Protein AF-A0A846CK54-F1 (afdb_monomer)

Secondary structure (DSSP, 8-state):
------------------PPPPP----HHHHHHHHHHHHHHHHHHHHHHHHHHHHHHHHHHHHHHHS-HHHHHHHHHHHHHHHHHHHSHHHHHHHHHHHGGGHHHHHHHHHTT-HHHHHHHHHH-

pLDDT: mean 78.61, std 20.48, range [35.75, 97.5]

Structure (mmCIF, N/CA/C/O backbone):
data_AF-A0A846CK54-F1
#
_entry.id   AF-A0A846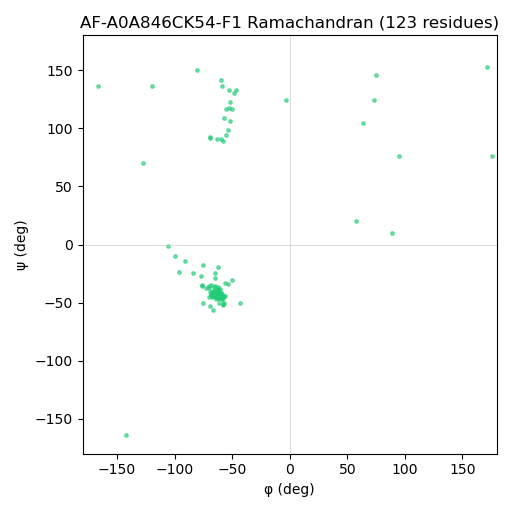CK54-F1
#
loop_
_atom_site.group_PDB
_atom_site.id
_atom_site.type_symbol
_atom_site.label_atom_id
_atom_site.label_alt_id
_atom_site.label_comp_id
_atom_site.label_asym_id
_atom_site.label_entity_id
_atom_site.label_seq_id
_atom_site.pdbx_PDB_ins_code
_atom_site.Cartn_x
_atom_site.Cartn_y
_atom_site.Cartn_z
_atom_site.occupancy
_atom_site.B_iso_or_equiv
_atom_site.auth_seq_id
_atom_site.auth_comp_id
_atom_site.auth_asym_id
_atom_site.auth_atom_id
_atom_site.pdbx_PDB_model_num
ATOM 1 N N . MET A 1 1 ? -28.311 64.101 71.712 1.00 39.91 1 MET A N 1
ATOM 2 C CA . MET A 1 1 ? -27.299 64.158 70.621 1.00 39.91 1 MET A CA 1
ATOM 3 C C . MET A 1 1 ? -26.184 63.175 70.970 1.00 39.91 1 MET A C 1
ATOM 5 O O . MET A 1 1 ? -25.964 63.078 72.173 1.00 39.91 1 MET A O 1
ATOM 9 N N . PRO A 1 2 ? -25.490 62.463 70.047 1.00 43.75 2 PRO A N 1
ATOM 10 C CA . PRO A 1 2 ? -25.409 62.568 68.570 1.00 43.75 2 PRO A CA 1
ATOM 11 C C . PRO A 1 2 ? -25.879 61.271 67.831 1.00 43.75 2 PRO A C 1
ATOM 13 O O . PRO A 1 2 ? -25.767 60.179 68.364 1.00 43.75 2 PRO A O 1
ATOM 16 N N . THR A 1 3 ? -26.669 61.308 66.748 1.00 40.09 3 THR A N 1
ATOM 17 C CA . THR A 1 3 ? -26.396 61.464 65.288 1.00 40.09 3 THR A CA 1
ATOM 18 C C . THR A 1 3 ? -25.778 60.292 64.497 1.00 40.09 3 THR A C 1
ATOM 20 O O . THR A 1 3 ? -24.620 59.960 64.698 1.00 40.09 3 THR A O 1
ATOM 23 N N . LYS A 1 4 ? -26.516 59.922 63.421 1.00 38.06 4 LYS A N 1
ATOM 24 C CA . LYS A 1 4 ? -26.069 59.487 62.066 1.00 38.06 4 LYS A CA 1
ATOM 25 C C . LYS A 1 4 ? -25.500 58.048 61.976 1.00 38.06 4 LYS A C 1
ATOM 27 O O . LYS A 1 4 ? -24.894 57.564 62.906 1.00 38.06 4 LYS A O 1
ATOM 32 N N . GLN A 1 5 ? -25.655 57.262 60.905 1.00 43.03 5 GLN A N 1
ATOM 33 C CA . GLN A 1 5 ? -25.903 57.570 59.496 1.00 43.03 5 GLN A CA 1
ATOM 34 C C . GLN A 1 5 ? -26.322 56.285 58.748 1.00 43.03 5 GLN A C 1
ATOM 36 O O . GLN A 1 5 ? -25.678 55.246 58.881 1.00 43.03 5 GLN A O 1
ATOM 41 N N . LYS A 1 6 ? -27.344 56.364 57.888 1.00 43.41 6 LYS A N 1
ATOM 42 C CA . LYS A 1 6 ? -27.539 55.417 56.774 1.00 43.41 6 LYS A CA 1
ATOM 43 C C . LYS A 1 6 ? -26.304 55.456 55.860 1.00 43.41 6 LYS A C 1
ATOM 45 O O . LYS A 1 6 ? -25.908 56.562 55.506 1.00 43.41 6 LYS A O 1
ATOM 50 N N . SER A 1 7 ? -25.777 54.312 55.400 1.00 38.41 7 SER A N 1
ATOM 51 C CA . SER A 1 7 ? -25.335 54.080 54.002 1.00 38.41 7 SER A CA 1
ATOM 52 C C . SER A 1 7 ? -24.573 52.750 53.823 1.00 38.41 7 SER A C 1
ATOM 54 O O . SER A 1 7 ? -23.866 52.307 54.719 1.00 38.41 7 SER A O 1
ATOM 56 N N . LYS A 1 8 ? -24.654 52.223 52.589 1.00 37.16 8 LYS A N 1
ATOM 57 C CA . LYS A 1 8 ? -23.871 51.150 51.929 1.00 37.16 8 LYS A CA 1
ATOM 58 C C . LYS A 1 8 ? -24.499 49.752 52.007 1.00 37.16 8 LYS A C 1
ATOM 60 O O . LYS A 1 8 ? -24.198 48.943 52.867 1.00 37.16 8 LYS A O 1
ATOM 65 N N . LYS A 1 9 ? -25.528 49.475 51.198 1.00 36.88 9 LYS A N 1
ATOM 66 C CA . LYS A 1 9 ? -25.477 49.177 49.745 1.00 36.88 9 LYS A CA 1
ATOM 67 C C . LYS A 1 9 ? -24.696 47.883 49.463 1.00 36.88 9 LYS A C 1
ATOM 69 O O . LYS A 1 9 ? -23.476 47.847 49.522 1.00 36.88 9 LYS A O 1
ATOM 74 N N . LYS A 1 10 ? -25.490 46.847 49.163 1.00 40.16 10 LYS A N 1
ATOM 75 C CA . LYS A 1 10 ? -25.219 45.639 48.369 1.00 40.16 10 LYS A CA 1
ATOM 76 C C . LYS A 1 10 ? -23.827 45.581 47.731 1.00 40.16 10 LYS A C 1
ATOM 78 O O . LYS A 1 10 ? -23.536 46.423 46.896 1.00 40.16 10 LYS A O 1
ATOM 83 N N . LEU A 1 11 ? -23.086 44.505 48.009 1.00 41.25 11 LEU A N 1
ATOM 84 C CA . LEU A 1 11 ? -22.453 43.619 47.013 1.00 41.25 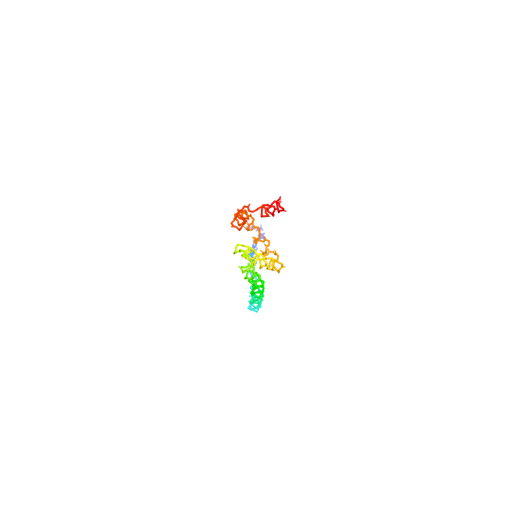11 LEU A CA 1
ATOM 85 C C . LEU A 1 11 ? -21.604 42.566 47.748 1.00 41.25 11 LEU A C 1
ATOM 87 O O . LEU A 1 11 ? -20.379 42.618 47.765 1.00 41.25 11 LEU A O 1
ATOM 91 N N . LYS A 1 12 ? -22.259 41.553 48.337 1.00 35.75 12 LYS A N 1
ATOM 92 C CA . LYS A 1 12 ? -21.592 40.258 48.532 1.00 35.75 12 LYS A CA 1
ATOM 93 C C . LYS A 1 12 ? -21.420 39.659 47.140 1.00 35.75 12 LYS A C 1
ATOM 95 O O . LYS A 1 12 ? -22.338 39.044 46.601 1.00 35.75 12 LYS A O 1
ATOM 100 N N . SER A 1 13 ? -20.262 39.925 46.544 1.00 36.00 13 SER A N 1
ATOM 101 C CA . SER A 1 13 ? -19.767 39.255 45.349 1.00 36.00 13 SER A CA 1
ATOM 102 C C . SER A 1 13 ? -19.749 37.749 45.622 1.00 36.00 13 SER A C 1
ATOM 104 O O . SER A 1 13 ? -18.810 37.204 46.200 1.00 36.00 13 SER A O 1
ATOM 106 N N . LYS A 1 14 ? -20.831 37.062 45.237 1.00 37.97 14 LYS A N 1
ATOM 107 C CA . LYS A 1 14 ? -20.778 35.638 44.914 1.00 37.97 14 LYS A CA 1
ATOM 108 C C . LYS A 1 14 ? -19.849 35.551 43.712 1.00 37.97 14 LYS A C 1
ATOM 110 O O . LYS A 1 14 ? -20.290 35.675 42.571 1.00 37.97 14 LYS A O 1
ATOM 115 N N . SER A 1 15 ? -18.563 35.365 43.988 1.00 37.97 15 SER A N 1
ATOM 116 C CA . SER A 1 15 ? -17.608 34.858 43.018 1.00 37.97 15 SER A CA 1
ATOM 117 C C . SER A 1 15 ? -18.134 33.501 42.555 1.00 37.97 15 SER A C 1
ATOM 119 O O . SER A 1 15 ? -17.876 32.458 43.156 1.00 37.97 15 SER A O 1
ATOM 121 N N . LYS A 1 16 ? -18.968 33.522 41.508 1.00 40.06 16 LYS A N 1
ATOM 122 C CA . LYS A 1 16 ? -19.179 32.383 40.627 1.00 40.06 16 LYS A CA 1
ATOM 123 C C . LYS A 1 16 ? -17.797 32.095 40.054 1.00 40.06 16 LYS A C 1
ATOM 125 O O . LYS A 1 16 ? -17.426 32.648 39.021 1.00 40.06 16 LYS A O 1
ATOM 130 N N . LYS A 1 17 ? -17.035 31.227 40.726 1.00 38.88 17 LYS A N 1
ATOM 131 C CA . LYS A 1 17 ? -16.033 30.412 40.048 1.00 38.88 17 LYS A CA 1
ATOM 132 C C . LYS A 1 17 ? -16.798 29.722 38.924 1.00 38.88 17 LYS A C 1
ATOM 134 O O . LYS A 1 17 ? -17.549 28.782 39.173 1.00 38.88 17 LYS A O 1
ATOM 139 N N . LYS A 1 18 ? -16.698 30.278 37.711 1.00 38.25 18 LYS A N 1
ATOM 140 C CA . LYS A 1 18 ? -17.096 29.612 36.476 1.00 38.25 18 LYS A CA 1
ATOM 141 C C . LYS A 1 18 ? -16.384 28.269 36.520 1.00 38.25 18 LYS A C 1
ATOM 143 O O . LYS A 1 18 ? -15.159 28.220 36.423 1.00 38.25 18 LYS A O 1
ATOM 148 N N . GLY A 1 19 ? -17.148 27.214 36.788 1.00 38.88 19 GLY A N 1
ATOM 149 C CA . GLY A 1 19 ? -16.659 25.857 36.666 1.00 38.88 19 GLY A CA 1
ATOM 150 C C . GLY A 1 19 ? -16.055 25.738 35.279 1.00 38.88 19 GLY A C 1
ATOM 151 O O . GLY A 1 19 ? -16.721 26.032 34.285 1.00 38.88 19 GLY A O 1
ATOM 152 N N . LYS A 1 20 ? -14.774 25.368 35.223 1.00 47.41 20 LYS A N 1
ATOM 153 C CA . LYS A 1 20 ? -14.207 24.777 34.015 1.00 47.41 20 LYS A CA 1
ATOM 154 C C . LYS A 1 20 ? -15.207 23.709 33.554 1.00 47.41 20 LYS A C 1
ATOM 156 O O . LYS A 1 20 ? -15.670 22.962 34.422 1.00 47.41 20 LYS A O 1
ATOM 161 N N . PRO A 1 21 ? -15.581 23.647 32.265 1.00 48.25 21 PRO A N 1
ATOM 162 C CA . PRO A 1 21 ? -16.428 22.568 31.784 1.00 48.25 21 PRO A CA 1
ATOM 163 C C . PRO A 1 21 ? -15.757 21.266 32.211 1.00 48.25 21 PRO A C 1
ATOM 165 O O . PRO A 1 21 ? -14.592 21.030 31.882 1.00 48.25 21 PRO A O 1
ATOM 168 N N . ALA A 1 22 ? -16.443 20.494 33.056 1.00 56.72 22 ALA A N 1
ATOM 169 C CA . ALA A 1 22 ? -15.963 19.188 33.456 1.00 56.72 22 ALA A CA 1
ATOM 170 C C . ALA A 1 22 ? -15.740 18.420 32.155 1.00 56.72 22 ALA A C 1
ATOM 172 O O . ALA A 1 22 ? -16.679 18.250 31.375 1.00 56.72 22 ALA A O 1
ATOM 173 N N . ALA A 1 23 ? -14.487 18.043 31.887 1.00 59.28 23 ALA A N 1
ATOM 174 C CA . ALA A 1 23 ? -14.179 17.157 30.779 1.00 59.28 23 ALA A CA 1
ATOM 175 C C . ALA A 1 23 ? -15.156 15.976 30.873 1.00 59.28 23 ALA A C 1
ATOM 177 O O . ALA A 1 23 ? -15.323 15.453 31.982 1.00 59.28 23 ALA A O 1
ATOM 178 N N . PRO A 1 24 ? -15.850 15.599 29.785 1.00 58.12 24 PRO A N 1
ATOM 179 C CA . PRO A 1 24 ? -16.820 14.519 29.843 1.00 58.12 24 PRO A CA 1
ATOM 180 C C . PRO A 1 24 ? -16.084 13.281 30.354 1.00 58.12 24 PRO A C 1
ATOM 182 O O . PRO A 1 24 ? -15.196 12.755 29.682 1.00 58.12 24 PRO A O 1
ATOM 185 N N . GLN A 1 25 ? -16.379 12.872 31.591 1.00 60.47 25 GLN A N 1
ATOM 186 C CA . GLN A 1 25 ? -15.812 11.670 32.183 1.00 60.47 25 GLN A CA 1
ATOM 187 C C . GLN A 1 25 ? -16.424 10.502 31.418 1.00 60.47 25 GLN A C 1
ATOM 189 O O . GLN A 1 25 ? -17.522 10.058 31.737 1.00 60.47 25 GLN A O 1
ATOM 194 N N . ILE A 1 26 ? -15.743 10.071 30.352 1.00 62.75 26 ILE A N 1
ATOM 195 C CA . ILE A 1 26 ? -16.147 8.928 29.534 1.00 62.75 26 ILE A CA 1
ATOM 196 C C . ILE A 1 26 ? -16.410 7.768 30.492 1.00 62.75 26 ILE A C 1
ATOM 198 O O . ILE A 1 26 ? -15.508 7.314 31.203 1.00 62.75 26 ILE A O 1
ATOM 202 N N . SER A 1 27 ? -17.659 7.312 30.538 1.00 76.62 27 SER A N 1
ATOM 203 C CA . SER A 1 27 ? -18.064 6.228 31.428 1.00 76.62 27 SER A CA 1
ATOM 204 C C . SER A 1 27 ? -17.244 4.980 31.092 1.00 76.62 27 SER A C 1
ATOM 206 O O . SER A 1 27 ? -16.998 4.689 29.920 1.00 76.62 27 SER A O 1
ATOM 208 N N . LYS A 1 28 ? -16.819 4.193 32.092 1.00 77.94 28 LYS A N 1
ATOM 209 C CA . LYS A 1 28 ? -16.024 2.960 31.873 1.00 77.94 28 LYS A CA 1
ATOM 210 C C . LYS A 1 28 ? -16.659 2.033 30.819 1.00 77.94 28 LYS A C 1
ATOM 212 O O . LYS A 1 28 ? -15.947 1.357 30.076 1.00 77.94 28 LYS A O 1
ATOM 217 N N . LYS A 1 29 ? -17.995 2.051 30.716 1.00 77.19 29 LYS A N 1
ATOM 218 C CA . LYS A 1 29 ? -18.774 1.328 29.700 1.00 77.19 29 LYS A CA 1
ATOM 219 C C . LYS A 1 29 ? -18.581 1.892 28.285 1.00 77.19 29 LYS A C 1
ATOM 221 O O . LYS A 1 29 ? -18.356 1.119 27.358 1.00 77.19 29 LYS A O 1
ATOM 226 N N . GLU A 1 30 ? -18.589 3.213 28.117 1.00 82.19 30 GLU A N 1
ATOM 227 C CA . GLU A 1 30 ? -18.298 3.870 26.833 1.00 82.19 30 GLU A CA 1
ATOM 228 C C . GLU A 1 30 ? -16.851 3.635 26.392 1.00 82.19 30 GLU A C 1
ATOM 230 O O . GLU A 1 30 ? -16.581 3.434 25.210 1.00 82.19 30 GLU A O 1
ATOM 235 N N . LEU A 1 31 ? -15.911 3.595 27.338 1.00 84.38 31 LEU A N 1
ATOM 236 C CA . LEU A 1 31 ? -14.506 3.316 27.047 1.00 84.38 31 LEU A CA 1
ATOM 237 C C . LEU A 1 31 ? -14.311 1.873 26.555 1.00 84.38 31 LEU A C 1
ATOM 239 O O . LEU A 1 31 ? -13.600 1.642 25.575 1.00 84.38 31 LEU A O 1
ATOM 243 N N . ALA A 1 32 ? -14.986 0.904 27.180 1.00 85.75 32 ALA A N 1
ATOM 244 C CA . ALA A 1 32 ? -15.000 -0.482 26.716 1.00 85.75 32 ALA A CA 1
ATOM 245 C C . ALA A 1 32 ? -15.667 -0.627 25.335 1.00 85.75 32 ALA A C 1
ATOM 247 O O . ALA A 1 32 ? -15.148 -1.344 24.477 1.00 85.75 32 ALA A O 1
ATOM 248 N N . ALA A 1 33 ? -16.769 0.089 25.084 1.00 87.94 33 ALA A N 1
ATOM 249 C CA . ALA A 1 33 ? -17.433 0.107 23.781 1.00 87.94 33 ALA A CA 1
ATOM 250 C C . ALA A 1 33 ? -16.527 0.691 22.681 1.00 87.94 33 ALA A C 1
ATOM 252 O O . ALA A 1 33 ? -16.367 0.072 21.629 1.00 87.94 33 ALA A O 1
ATOM 253 N N . ARG A 1 34 ? -15.842 1.811 22.953 1.00 88.75 34 ARG A N 1
ATOM 254 C CA . ARG A 1 34 ? -14.854 2.408 22.036 1.00 88.75 34 ARG A CA 1
ATOM 255 C C . ARG A 1 34 ? -13.690 1.463 21.740 1.00 88.75 34 ARG A C 1
ATOM 257 O O . ARG A 1 34 ? -13.274 1.362 20.590 1.00 88.75 34 ARG A O 1
ATOM 264 N N . LYS A 1 35 ? -13.177 0.739 22.744 1.00 90.25 35 LYS A N 1
ATOM 265 C CA . LYS A 1 35 ? -12.120 -0.271 22.541 1.00 90.25 35 LYS A CA 1
ATOM 266 C C . LYS A 1 35 ? -12.574 -1.387 21.600 1.00 90.25 35 LYS A C 1
ATOM 268 O O . LYS A 1 35 ? -11.838 -1.736 20.683 1.00 90.25 35 LYS A O 1
ATOM 273 N N . ARG A 1 36 ? -13.794 -1.903 21.784 1.00 89.81 36 ARG A N 1
ATOM 274 C CA . ARG A 1 36 ? -14.370 -2.937 20.906 1.00 89.81 36 ARG A CA 1
ATOM 275 C C . ARG A 1 36 ? -14.560 -2.432 19.476 1.00 89.81 36 ARG A C 1
ATOM 277 O O . ARG A 1 36 ? -14.237 -3.152 18.540 1.00 89.81 36 ARG A O 1
ATOM 284 N N . GLN A 1 37 ? -15.039 -1.201 19.302 1.00 91.44 37 GLN A N 1
ATOM 285 C CA . GLN A 1 37 ? -15.183 -0.593 17.975 1.00 91.44 37 GLN A CA 1
ATOM 286 C C . GLN A 1 37 ? -13.831 -0.411 17.278 1.00 91.44 37 GLN A C 1
ATOM 288 O O . GLN A 1 37 ? -13.703 -0.781 16.117 1.00 91.44 37 GLN A O 1
ATOM 293 N N . ARG A 1 38 ? -12.801 0.066 17.992 1.00 91.19 38 ARG A N 1
ATOM 294 C CA . ARG A 1 38 ? -11.441 0.171 17.441 1.00 91.19 38 ARG A CA 1
ATOM 295 C C . ARG A 1 38 ? -10.873 -1.184 17.041 1.00 91.19 38 ARG A C 1
ATOM 297 O O . ARG A 1 38 ? -10.312 -1.295 15.961 1.00 91.19 38 ARG A O 1
ATOM 304 N N . ALA A 1 39 ? -11.041 -2.209 17.875 1.00 93.38 39 ALA A N 1
ATOM 305 C CA . ALA A 1 39 ? -10.579 -3.555 17.546 1.00 93.38 39 ALA A CA 1
ATOM 306 C C . ALA A 1 39 ? -11.234 -4.076 16.255 1.00 93.38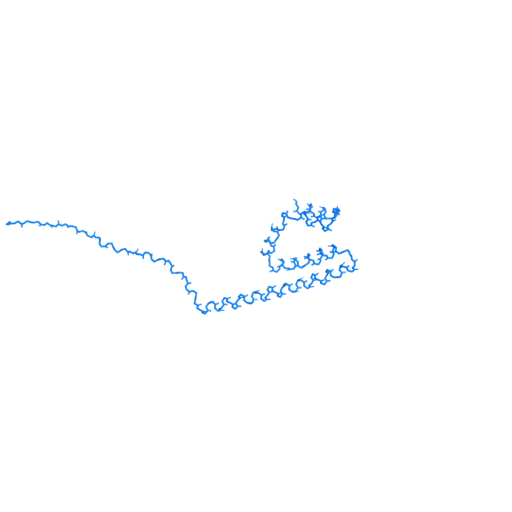 39 ALA A C 1
ATOM 308 O O . ALA A 1 39 ? -10.538 -4.593 15.389 1.00 93.38 39 ALA A O 1
ATOM 309 N N . LYS A 1 40 ? -12.546 -3.852 16.084 1.00 93.19 40 LYS A N 1
ATOM 310 C CA . LYS A 1 40 ? -13.260 -4.198 14.845 1.00 93.19 40 LYS A CA 1
ATOM 311 C C . LYS A 1 40 ? -12.742 -3.423 13.633 1.00 93.19 40 LYS A C 1
ATOM 313 O O . LYS A 1 40 ? -12.521 -4.027 12.593 1.00 93.19 40 LYS A O 1
ATOM 318 N N . GLN A 1 41 ? -12.514 -2.117 13.770 1.00 92.56 41 GLN A N 1
ATOM 319 C CA . GLN A 1 41 ? -11.971 -1.291 12.685 1.00 92.56 41 GLN A CA 1
ATOM 320 C C . GLN A 1 41 ? -10.561 -1.727 12.277 1.00 92.56 41 GLN A C 1
ATOM 322 O O . GLN A 1 41 ? -10.264 -1.793 11.091 1.00 92.56 41 GLN A O 1
ATOM 327 N N . ILE A 1 42 ? -9.705 -2.061 13.247 1.00 91.62 42 ILE A N 1
ATOM 328 C CA . ILE A 1 42 ? -8.363 -2.592 12.979 1.00 91.62 42 ILE A CA 1
ATOM 329 C C . ILE A 1 42 ? -8.468 -3.934 12.259 1.00 91.62 42 ILE A C 1
ATOM 331 O O . ILE A 1 42 ? -7.773 -4.152 11.276 1.00 91.62 42 ILE A O 1
ATOM 335 N N . GLN A 1 43 ? -9.356 -4.818 12.713 1.00 94.50 43 GLN A N 1
ATOM 336 C CA . GLN A 1 43 ? -9.562 -6.112 12.074 1.00 94.50 43 GLN A CA 1
ATOM 337 C C . GLN A 1 43 ? -10.064 -5.962 10.630 1.00 94.50 43 GLN A C 1
ATOM 339 O O . GLN A 1 43 ? -9.575 -6.660 9.747 1.00 94.50 43 GLN A O 1
ATOM 344 N N . GLU A 1 44 ? -10.985 -5.031 10.369 1.00 94.56 44 GLU A N 1
ATOM 345 C CA . GLU A 1 44 ? -11.451 -4.728 9.012 1.00 94.56 44 GLU A CA 1
ATOM 346 C C . GLU A 1 44 ? -10.328 -4.142 8.146 1.00 94.56 44 GLU A C 1
ATOM 348 O O . GLU A 1 44 ? -10.159 -4.564 7.006 1.00 94.56 44 GLU A O 1
ATOM 353 N N . ALA A 1 45 ? -9.518 -3.233 8.695 1.00 94.06 45 ALA A N 1
ATOM 354 C CA . ALA A 1 45 ? -8.380 -2.649 7.989 1.00 94.06 45 ALA A CA 1
ATOM 355 C C . ALA A 1 45 ? -7.318 -3.699 7.640 1.00 94.06 45 ALA A C 1
ATOM 357 O O . ALA A 1 45 ? -6.822 -3.717 6.516 1.00 94.06 45 ALA A O 1
ATOM 358 N N . ILE A 1 46 ? -7.007 -4.609 8.568 1.00 95.75 46 ILE A N 1
ATOM 359 C CA . ILE A 1 46 ? -6.113 -5.744 8.310 1.00 95.75 46 ILE A CA 1
ATOM 360 C C . ILE A 1 46 ? -6.724 -6.653 7.242 1.00 95.75 46 ILE A C 1
ATOM 362 O O . ILE A 1 46 ? -6.031 -7.033 6.307 1.00 95.75 46 ILE A O 1
ATOM 366 N N . GLY A 1 47 ? -8.020 -6.963 7.338 1.00 96.31 47 GLY A N 1
ATOM 367 C CA . GLY A 1 47 ? -8.724 -7.770 6.342 1.00 96.31 47 GLY A CA 1
ATOM 368 C C . GLY A 1 47 ? -8.657 -7.161 4.940 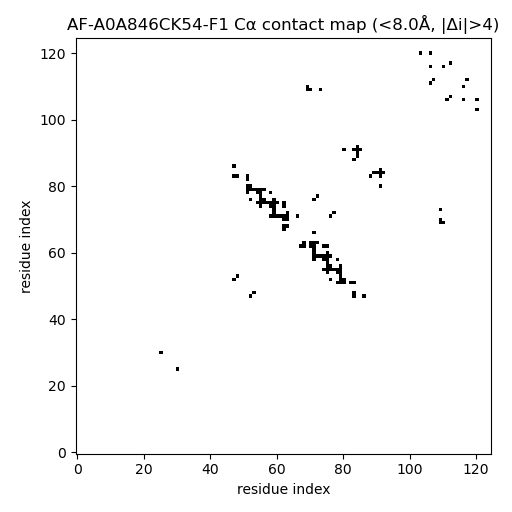1.00 96.31 47 GLY A C 1
ATOM 369 O O . GLY A 1 47 ? -8.316 -7.853 3.983 1.00 96.31 47 GLY A O 1
ATOM 370 N N . ALA A 1 48 ? -8.906 -5.857 4.817 1.00 94.88 48 ALA A N 1
ATOM 371 C CA . ALA A 1 48 ? -8.758 -5.125 3.564 1.00 94.88 48 ALA A CA 1
ATOM 372 C C . ALA A 1 48 ? -7.308 -5.151 3.058 1.00 94.88 48 ALA A C 1
ATOM 374 O O . ALA A 1 48 ? -7.075 -5.430 1.885 1.00 94.88 48 ALA A O 1
ATOM 375 N N . LEU A 1 49 ? -6.329 -4.928 3.937 1.00 95.94 49 LEU A N 1
ATOM 376 C CA . LEU A 1 49 ? -4.913 -4.951 3.577 1.00 95.94 49 LEU A CA 1
ATOM 377 C C . LEU A 1 49 ? -4.468 -6.329 3.082 1.00 95.94 49 LEU A C 1
ATOM 379 O O . LEU A 1 49 ? -3.774 -6.412 2.077 1.00 95.94 49 LEU A O 1
ATOM 383 N N . VAL A 1 50 ? -4.919 -7.408 3.721 1.00 97.25 50 VAL A N 1
ATOM 384 C CA . VAL A 1 50 ? -4.652 -8.780 3.270 1.00 97.25 50 VAL A CA 1
ATOM 385 C C . VAL A 1 50 ? -5.363 -9.074 1.949 1.00 97.25 50 VAL A C 1
ATOM 387 O O . VAL A 1 50 ? -4.767 -9.677 1.066 1.00 97.25 50 VAL A O 1
ATOM 390 N N . THR A 1 51 ? -6.606 -8.622 1.777 1.00 96.38 51 THR A N 1
ATOM 391 C CA . THR A 1 51 ? -7.390 -8.877 0.557 1.00 96.38 51 THR A CA 1
ATOM 392 C C . THR A 1 51 ? -6.779 -8.174 -0.653 1.00 96.38 51 THR A C 1
ATOM 394 O O . THR A 1 51 ? -6.442 -8.815 -1.646 1.00 96.38 51 THR A O 1
ATOM 397 N N . TYR A 1 52 ? -6.597 -6.855 -0.571 1.00 96.75 52 TYR A N 1
ATOM 398 C CA . TYR A 1 52 ? -6.070 -6.064 -1.683 1.00 96.75 52 TYR A CA 1
ATOM 399 C C . TYR A 1 52 ? -4.559 -6.237 -1.844 1.00 96.75 52 TYR A C 1
ATOM 401 O O . TYR A 1 52 ? -4.071 -6.285 -2.970 1.00 96.75 52 TYR A O 1
ATOM 409 N N . GLY A 1 53 ? -3.821 -6.393 -0.741 1.00 96.44 53 GLY A N 1
ATOM 410 C CA . GLY A 1 53 ? -2.401 -6.732 -0.775 1.00 96.44 53 GLY A CA 1
ATOM 411 C C . GLY A 1 53 ? -2.159 -8.121 -1.359 1.00 96.44 53 GLY A C 1
ATOM 412 O O . GLY A 1 53 ? -1.272 -8.279 -2.188 1.00 96.44 53 GLY A O 1
ATOM 413 N N . GLY A 1 54 ? -2.986 -9.109 -1.006 1.00 97.12 54 GLY A N 1
ATOM 414 C CA . GLY A 1 54 ? -2.946 -10.450 -1.586 1.00 97.12 54 GLY A CA 1
ATOM 415 C C . GLY A 1 54 ? -3.272 -10.444 -3.078 1.00 97.12 54 GLY A C 1
ATOM 416 O O . GLY A 1 54 ? -2.529 -11.027 -3.862 1.00 97.12 54 GLY A O 1
ATOM 417 N N . LEU A 1 55 ? -4.317 -9.721 -3.495 1.00 96.88 55 LEU A N 1
ATOM 418 C CA . LEU A 1 55 ? -4.648 -9.547 -4.913 1.00 96.88 55 LEU A CA 1
ATOM 419 C C . LEU A 1 55 ? -3.495 -8.897 -5.693 1.00 96.88 55 LEU A C 1
ATOM 421 O O . LEU A 1 55 ? -3.102 -9.392 -6.748 1.00 96.88 55 LEU A O 1
ATOM 425 N N . GLY A 1 56 ? -2.923 -7.818 -5.155 1.00 96.62 56 GLY A N 1
ATOM 426 C CA . GLY A 1 56 ? -1.761 -7.159 -5.745 1.00 96.62 56 GLY A CA 1
ATOM 427 C C . GLY A 1 56 ? -0.533 -8.067 -5.796 1.00 96.62 56 GLY A C 1
ATOM 428 O O . GLY A 1 56 ? 0.179 -8.062 -6.795 1.00 96.62 56 GLY A O 1
ATOM 429 N N . ALA A 1 57 ? -0.308 -8.896 -4.774 1.00 97.12 57 ALA A N 1
ATOM 430 C CA . ALA A 1 57 ? 0.782 -9.865 -4.755 1.00 97.12 57 ALA A CA 1
ATOM 431 C C . ALA A 1 57 ? 0.605 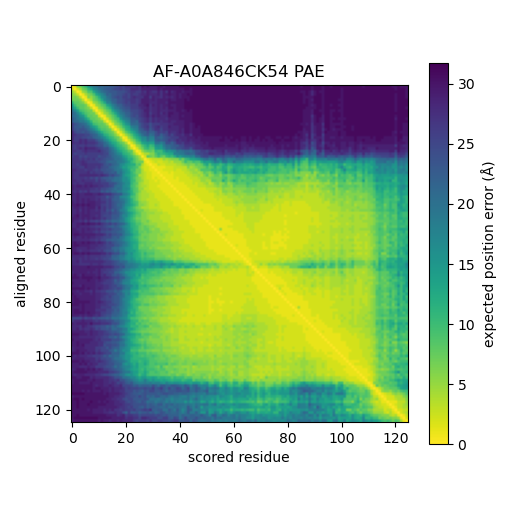-10.943 -5.829 1.00 97.12 57 ALA A C 1
ATOM 433 O O . ALA A 1 57 ? 1.560 -11.232 -6.539 1.00 97.12 57 ALA A O 1
ATOM 434 N N . VAL A 1 58 ? -0.603 -11.491 -6.003 1.00 97.50 58 VAL A N 1
ATOM 435 C CA . VAL A 1 58 ? -0.889 -12.466 -7.070 1.00 97.50 58 VAL A CA 1
ATOM 436 C C . VAL A 1 58 ? -0.583 -11.855 -8.435 1.00 97.50 58 VAL A C 1
ATOM 438 O O . VAL A 1 58 ? 0.196 -12.424 -9.194 1.00 97.50 58 VAL A O 1
ATOM 441 N N . ILE A 1 59 ? -1.112 -10.662 -8.715 1.00 96.38 59 ILE A N 1
ATOM 442 C CA . ILE A 1 59 ? -0.876 -9.965 -9.987 1.00 96.38 59 ILE A CA 1
ATOM 443 C C . ILE A 1 59 ? 0.607 -9.633 -10.167 1.00 96.38 59 ILE A C 1
ATOM 445 O O . ILE A 1 59 ? 1.157 -9.846 -11.243 1.00 96.38 59 ILE A O 1
ATOM 449 N N . GLY A 1 60 ? 1.272 -9.149 -9.118 1.00 95.62 60 GLY A N 1
ATOM 450 C CA . GLY A 1 60 ? 2.697 -8.834 -9.136 1.00 95.62 60 GLY A CA 1
ATOM 451 C C . GLY A 1 60 ? 3.558 -10.063 -9.412 1.00 95.62 60 GLY A C 1
ATOM 452 O O . GLY A 1 60 ? 4.434 -10.003 -10.264 1.00 95.62 60 GLY A O 1
ATOM 453 N N . ILE A 1 61 ? 3.282 -11.197 -8.763 1.00 96.56 61 ILE A N 1
ATOM 454 C CA . ILE A 1 61 ? 3.987 -12.464 -9.005 1.00 96.56 61 ILE A CA 1
ATOM 455 C C . ILE A 1 61 ? 3.758 -12.927 -10.445 1.00 96.56 61 ILE A C 1
ATOM 457 O O . ILE A 1 61 ? 4.713 -13.280 -11.130 1.00 96.56 61 ILE A O 1
ATOM 461 N N . THR A 1 62 ? 2.519 -12.883 -10.936 1.00 95.62 62 THR A N 1
ATOM 462 C CA . THR A 1 62 ? 2.207 -13.221 -12.329 1.00 95.62 62 THR A CA 1
ATOM 463 C C . THR A 1 62 ? 3.005 -12.342 -13.297 1.00 95.62 62 THR A C 1
ATOM 465 O O . THR A 1 62 ? 3.710 -12.860 -14.161 1.00 95.62 62 THR A O 1
ATOM 468 N N . LEU A 1 63 ? 2.981 -11.020 -13.109 1.00 93.75 63 LEU A N 1
ATOM 469 C CA . LEU A 1 63 ? 3.742 -10.072 -13.926 1.00 93.75 63 LEU A CA 1
ATOM 470 C C . LEU A 1 63 ? 5.260 -10.234 -13.781 1.00 93.75 63 LEU A C 1
ATOM 472 O O . LEU A 1 63 ? 5.976 -9.954 -14.730 1.00 93.75 63 LEU A O 1
ATOM 476 N N . PHE A 1 64 ? 5.763 -10.699 -12.638 1.00 93.38 64 PHE A N 1
ATOM 477 C CA . PHE A 1 64 ? 7.192 -10.940 -12.434 1.00 93.38 64 PHE A CA 1
ATOM 478 C C . PHE A 1 64 ? 7.721 -12.068 -13.324 1.00 93.38 64 PHE A C 1
ATOM 480 O O . PHE A 1 64 ? 8.843 -11.984 -13.809 1.00 93.38 64 PHE A O 1
ATOM 487 N N . PHE A 1 65 ? 6.916 -13.108 -13.557 1.00 94.81 65 PHE A N 1
ATOM 488 C CA . PHE A 1 65 ? 7.292 -14.212 -14.444 1.00 94.81 65 PHE A CA 1
ATOM 489 C C . PHE A 1 65 ? 7.008 -13.932 -15.926 1.00 94.81 65 PHE A C 1
ATOM 491 O O . PHE A 1 65 ? 7.638 -14.540 -16.786 1.00 94.81 65 PHE A O 1
ATOM 498 N N . LEU A 1 66 ? 6.060 -13.041 -16.234 1.00 92.69 66 LEU A N 1
ATOM 499 C CA . LEU A 1 66 ? 5.646 -12.717 -17.608 1.00 92.69 66 LEU A CA 1
ATOM 500 C C . LEU A 1 66 ? 6.331 -11.471 -18.188 1.00 92.69 66 LEU A C 1
ATOM 502 O O . LEU A 1 66 ? 6.376 -11.313 -19.405 1.00 92.69 66 LEU A O 1
ATOM 506 N N . ALA A 1 67 ? 6.810 -10.570 -17.337 1.00 88.38 67 ALA A N 1
ATOM 507 C CA . ALA A 1 67 ? 7.343 -9.264 -17.705 1.00 88.38 67 ALA A CA 1
ATOM 508 C C . ALA A 1 67 ? 8.556 -8.904 -16.828 1.00 88.38 67 ALA A C 1
ATOM 510 O O . ALA A 1 67 ? 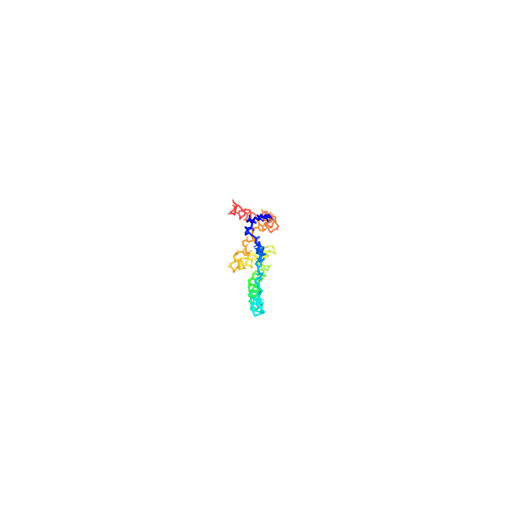9.163 -9.752 -16.179 1.00 88.38 67 ALA A O 1
ATOM 511 N N . GLU A 1 68 ? 8.938 -7.628 -16.817 1.00 85.88 68 GLU A N 1
ATOM 512 C CA . GLU A 1 68 ? 10.081 -7.158 -16.039 1.00 85.88 68 GLU A CA 1
ATOM 513 C C . GLU A 1 68 ? 9.743 -6.934 -14.553 1.00 85.88 68 GLU A C 1
ATOM 515 O O . GLU A 1 68 ? 8.637 -6.482 -14.226 1.00 85.88 68 GLU A O 1
ATOM 520 N N . PRO A 1 69 ? 10.721 -7.101 -13.638 1.00 88.38 69 PRO A N 1
ATOM 521 C CA . PRO A 1 69 ? 10.525 -6.883 -12.204 1.00 88.38 69 PRO A CA 1
ATOM 522 C C . PRO A 1 69 ? 9.949 -5.506 -11.846 1.00 88.38 69 PRO A C 1
ATOM 524 O O . PRO A 1 69 ? 9.168 -5.383 -10.904 1.00 88.38 69 PRO A O 1
ATOM 527 N N . LYS A 1 70 ? 10.296 -4.458 -12.605 1.00 87.62 70 LYS A N 1
ATOM 528 C CA . LYS A 1 70 ? 9.780 -3.099 -12.378 1.00 87.62 70 LYS A CA 1
ATOM 529 C C . LYS A 1 70 ? 8.291 -2.983 -12.701 1.00 87.62 70 LYS A C 1
ATOM 531 O O . LYS A 1 70 ? 7.550 -2.354 -11.948 1.00 87.62 70 LYS A O 1
ATOM 536 N N . ILE A 1 71 ? 7.850 -3.620 -13.787 1.00 86.62 71 ILE A N 1
ATOM 537 C CA . ILE A 1 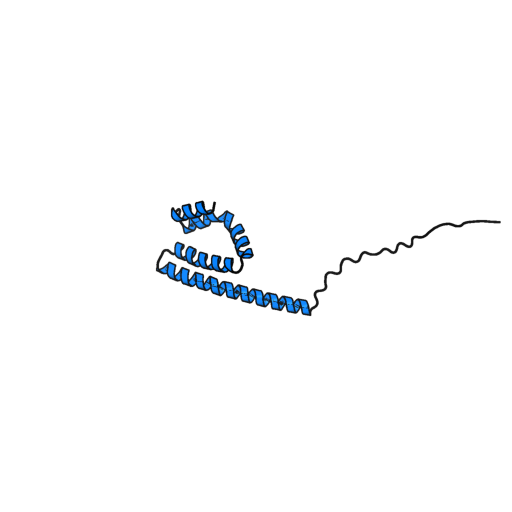71 ? 6.440 -3.658 -14.193 1.00 86.62 71 ILE A CA 1
ATOM 538 C C . ILE A 1 71 ? 5.635 -4.512 -13.217 1.00 86.62 71 ILE A C 1
ATOM 540 O O . ILE A 1 71 ? 4.527 -4.133 -12.850 1.00 86.62 71 ILE A O 1
ATOM 544 N N . ALA A 1 72 ? 6.208 -5.609 -12.726 1.00 90.56 72 ALA A N 1
ATOM 545 C CA . ALA A 1 72 ? 5.599 -6.424 -11.683 1.00 90.56 72 ALA A CA 1
ATOM 546 C C . ALA A 1 72 ? 5.334 -5.632 -10.397 1.00 90.56 72 ALA A C 1
ATOM 548 O O . ALA A 1 72 ? 4.239 -5.690 -9.834 1.00 90.56 72 ALA A O 1
ATOM 549 N N . LEU A 1 73 ? 6.319 -4.843 -9.964 1.00 90.19 73 LEU A N 1
ATOM 550 C CA . LEU A 1 73 ? 6.227 -4.024 -8.759 1.00 90.19 73 LEU A CA 1
ATOM 551 C C . LEU A 1 73 ? 5.213 -2.883 -8.934 1.00 90.19 73 LEU A C 1
ATOM 553 O O . LEU A 1 73 ? 4.385 -2.655 -8.053 1.00 90.19 73 LEU A O 1
ATOM 557 N N . ALA A 1 74 ? 5.221 -2.223 -10.095 1.00 90.31 74 ALA A N 1
ATOM 558 C CA . ALA A 1 74 ? 4.267 -1.170 -10.429 1.00 90.31 74 ALA A CA 1
ATOM 559 C C . ALA A 1 74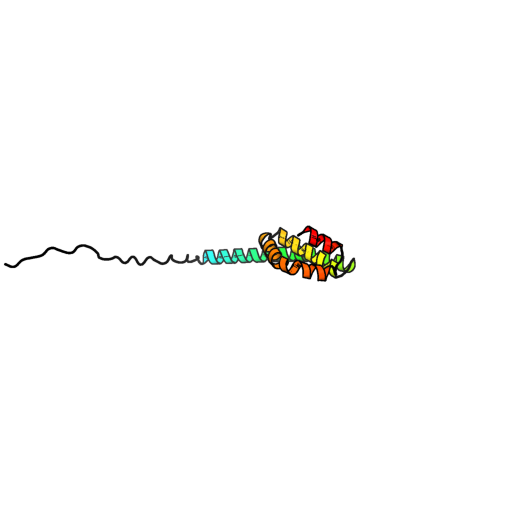 ? 2.831 -1.696 -10.582 1.00 90.31 74 ALA A C 1
ATOM 561 O O . ALA A 1 74 ? 1.901 -1.103 -10.044 1.00 90.31 74 ALA A O 1
ATOM 562 N N . GLY A 1 75 ? 2.641 -2.819 -11.276 1.00 91.25 75 GLY A N 1
ATOM 563 C CA . GLY A 1 75 ? 1.333 -3.427 -11.502 1.00 91.25 75 GLY A CA 1
ATOM 564 C C . GLY A 1 75 ? 0.741 -4.013 -10.224 1.00 91.25 75 GLY A C 1
ATOM 565 O O . GLY A 1 75 ? -0.366 -3.649 -9.831 1.00 91.25 75 GLY A O 1
ATOM 566 N N . GLY A 1 76 ? 1.494 -4.866 -9.524 1.00 94.06 76 GLY A N 1
ATOM 567 C CA . GLY A 1 76 ? 1.041 -5.472 -8.271 1.00 94.06 76 GLY A CA 1
ATOM 568 C C . GLY A 1 76 ? 0.821 -4.439 -7.164 1.00 94.06 76 GLY A C 1
ATOM 569 O O .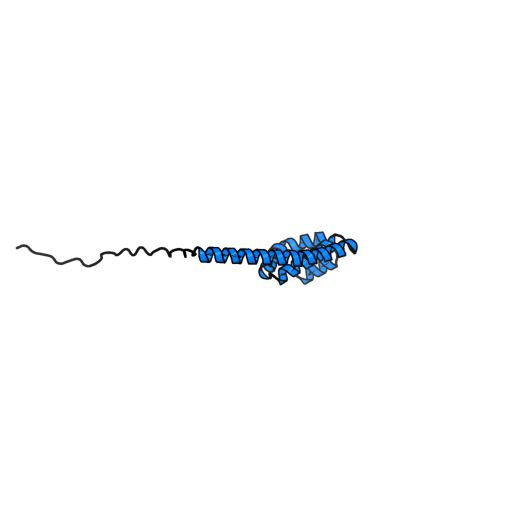 GLY A 1 76 ? -0.233 -4.418 -6.525 1.00 94.06 76 GLY A O 1
ATOM 570 N N . GLY A 1 77 ? 1.781 -3.526 -6.981 1.00 93.75 77 GLY A N 1
ATOM 571 C CA . GLY A 1 77 ? 1.666 -2.424 -6.027 1.00 93.75 77 GLY A CA 1
ATOM 572 C C . GLY A 1 77 ? 0.532 -1.463 -6.384 1.00 93.75 77 GLY A C 1
ATOM 573 O O . GLY A 1 77 ? -0.252 -1.090 -5.514 1.00 93.75 77 GLY A O 1
ATOM 574 N N . GLY A 1 78 ? 0.389 -1.123 -7.667 1.00 93.25 78 GLY A N 1
ATOM 575 C CA . GLY A 1 78 ? -0.682 -0.267 -8.170 1.00 93.25 78 GLY A CA 1
ATOM 576 C C . GLY A 1 78 ? -2.067 -0.834 -7.873 1.00 93.25 78 GLY A C 1
ATOM 577 O O . GLY A 1 78 ? -2.909 -0.123 -7.331 1.00 93.25 78 GLY A O 1
ATOM 578 N N . VAL A 1 79 ? -2.295 -2.126 -8.131 1.00 95.62 79 VAL A N 1
ATOM 579 C CA . VAL A 1 79 ? -3.585 -2.770 -7.829 1.00 95.62 79 VAL A CA 1
ATOM 580 C C . VAL A 1 79 ? -3.868 -2.795 -6.326 1.00 95.62 79 VAL A C 1
ATOM 582 O O . VAL A 1 79 ? -4.988 -2.482 -5.916 1.00 95.62 79 VAL A O 1
ATOM 585 N N . ALA A 1 80 ? -2.872 -3.108 -5.493 1.00 95.62 80 ALA A N 1
ATOM 586 C CA . ALA A 1 80 ? -3.045 -3.098 -4.040 1.00 95.62 80 ALA A CA 1
ATOM 587 C C . ALA A 1 80 ? -3.405 -1.697 -3.512 1.00 95.62 80 ALA A C 1
ATOM 589 O O . ALA A 1 80 ? -4.347 -1.549 -2.727 1.00 95.62 80 ALA A O 1
ATOM 590 N N . VAL A 1 81 ? -2.689 -0.664 -3.969 1.00 94.69 81 VAL A N 1
ATOM 591 C CA . VAL A 1 81 ? -2.915 0.735 -3.571 1.00 94.69 81 VAL A CA 1
ATOM 592 C C . VAL A 1 81 ? -4.267 1.239 -4.068 1.00 94.69 81 VAL A C 1
ATOM 594 O O . VAL A 1 81 ? -4.987 1.883 -3.302 1.00 94.69 81 VAL A O 1
ATOM 597 N N . LEU A 1 82 ? -4.652 0.920 -5.306 1.00 94.81 82 LEU A N 1
ATOM 598 C CA . LEU A 1 82 ? -5.968 1.263 -5.844 1.00 94.81 82 LEU A CA 1
ATOM 599 C C . LEU A 1 82 ? -7.079 0.596 -5.033 1.00 94.81 82 LEU A C 1
ATOM 601 O O . LEU A 1 82 ? -7.980 1.289 -4.569 1.00 94.81 82 LEU A O 1
ATOM 605 N N . GLY A 1 83 ? -6.992 -0.715 -4.789 1.00 95.00 83 GLY A N 1
ATOM 606 C CA . GLY A 1 83 ? -7.984 -1.449 -3.999 1.00 95.00 83 GLY A CA 1
ATOM 607 C C . GLY A 1 83 ? -8.169 -0.872 -2.592 1.00 95.00 83 GLY A C 1
ATOM 608 O O . GLY A 1 83 ? -9.296 -0.630 -2.153 1.00 95.00 83 GLY A O 1
ATOM 609 N N . LEU A 1 84 ? -7.063 -0.551 -1.913 1.00 95.38 84 LEU A N 1
ATOM 610 C CA . LEU A 1 84 ? -7.097 0.118 -0.610 1.00 95.38 84 LEU A CA 1
ATOM 611 C C . LEU A 1 84 ? -7.682 1.533 -0.686 1.00 95.38 84 LEU A C 1
ATOM 613 O O . LEU A 1 84 ? -8.450 1.917 0.197 1.00 95.38 84 LEU A O 1
ATOM 617 N N . SER A 1 85 ? -7.368 2.292 -1.736 1.00 95.25 85 SER A N 1
ATOM 618 C CA . SER A 1 85 ? -7.885 3.652 -1.935 1.00 95.25 85 SER A CA 1
ATOM 619 C C . SER A 1 85 ? -9.384 3.659 -2.238 1.00 95.25 85 SER A C 1
ATOM 621 O O . SER A 1 85 ? -10.093 4.529 -1.744 1.00 95.25 85 SER A O 1
ATOM 623 N N . PHE A 1 86 ? -9.901 2.659 -2.958 1.00 94.06 86 PHE A N 1
ATOM 624 C CA . PHE A 1 86 ? -11.342 2.494 -3.168 1.00 94.06 86 PHE A CA 1
ATOM 625 C C . PHE A 1 86 ? -12.090 2.225 -1.857 1.00 94.06 86 PHE A C 1
ATOM 627 O O . PHE A 1 86 ? -13.164 2.781 -1.632 1.00 94.06 86 PHE A O 1
ATOM 634 N N . LYS A 1 87 ? -11.527 1.397 -0.966 1.00 94.00 87 LYS A N 1
ATOM 635 C CA . LYS A 1 87 ? -12.144 1.079 0.333 1.00 94.00 87 LYS A CA 1
ATOM 636 C C . LYS A 1 87 ? -11.997 2.214 1.356 1.00 94.00 87 LYS A C 1
ATOM 638 O O . LYS A 1 87 ? -12.915 2.436 2.147 1.00 94.00 87 LYS A O 1
ATOM 643 N N . TYR A 1 88 ? -10.872 2.932 1.344 1.00 94.56 88 TYR A N 1
ATOM 644 C CA . TYR A 1 88 ? -10.549 4.017 2.279 1.00 94.56 88 TYR A CA 1
ATOM 645 C C . TYR A 1 88 ? -10.154 5.310 1.539 1.00 94.56 88 TYR A C 1
ATOM 647 O O . TYR A 1 88 ? -8.998 5.738 1.611 1.00 94.56 88 TYR A O 1
ATOM 655 N N . PRO A 1 89 ? -11.105 5.994 0.874 1.00 92.75 89 PRO A N 1
ATOM 656 C CA . PRO A 1 89 ? -10.810 7.086 -0.060 1.00 92.75 89 PRO A CA 1
ATOM 657 C C . PRO A 1 89 ? -10.124 8.288 0.584 1.00 92.75 89 PRO A C 1
ATOM 659 O O . PRO A 1 89 ? -9.228 8.874 -0.013 1.00 92.75 89 PRO A O 1
ATOM 662 N N . MET A 1 90 ? -10.479 8.641 1.822 1.00 94.81 90 MET A N 1
ATOM 663 C CA . MET A 1 90 ? -9.815 9.749 2.518 1.00 94.81 90 MET A CA 1
ATOM 664 C C . MET A 1 90 ? -8.351 9.424 2.823 1.00 94.81 90 MET A C 1
ATOM 666 O O . MET A 1 90 ? -7.485 10.265 2.618 1.00 94.81 90 MET A O 1
ATOM 670 N N . VAL A 1 91 ? -8.057 8.198 3.270 1.00 93.56 91 VAL A N 1
ATOM 671 C CA . VAL A 1 91 ? -6.677 7.758 3.535 1.00 93.56 91 VAL A CA 1
ATOM 672 C C . VAL A 1 91 ? -5.882 7.693 2.230 1.00 93.56 91 VAL A C 1
ATOM 674 O O . VAL A 1 91 ? -4.741 8.146 2.197 1.00 93.56 91 VAL A O 1
ATOM 677 N N . GLY A 1 92 ? -6.506 7.207 1.152 1.00 93.75 92 GLY A N 1
ATOM 678 C CA . GLY A 1 92 ? -5.931 7.220 -0.192 1.00 93.75 92 GLY A CA 1
ATOM 679 C C . GLY A 1 92 ? -5.602 8.633 -0.674 1.00 93.75 92 GLY A C 1
ATOM 680 O O . GLY A 1 92 ? -4.496 8.866 -1.146 1.00 93.75 92 GLY A O 1
ATOM 681 N N . LEU A 1 93 ? -6.505 9.599 -0.475 1.00 94.81 93 LEU A N 1
ATOM 682 C CA . LEU A 1 93 ? -6.280 11.001 -0.838 1.00 94.81 93 LEU A CA 1
ATOM 683 C C . LEU A 1 93 ? -5.110 11.615 -0.057 1.00 94.81 93 LEU A C 1
ATOM 685 O O . LEU A 1 93 ? -4.249 12.259 -0.651 1.00 94.81 93 LEU A O 1
ATOM 689 N N . TRP A 1 94 ? -5.040 11.377 1.256 1.00 95.62 94 TRP A N 1
ATOM 690 C CA . TRP A 1 94 ? -3.901 11.813 2.070 1.00 95.62 94 TRP A CA 1
ATOM 691 C C . TRP A 1 94 ? -2.590 11.186 1.591 1.00 95.62 94 TRP A C 1
ATOM 693 O O . TRP A 1 94 ? -1.592 11.890 1.442 1.00 95.62 94 TRP A O 1
ATOM 703 N N . GLY A 1 95 ? -2.593 9.882 1.304 1.00 93.81 95 GLY A N 1
ATOM 704 C CA . GLY A 1 95 ? -1.436 9.187 0.743 1.00 93.81 95 GLY A CA 1
ATOM 705 C C . GLY A 1 95 ? -1.015 9.761 -0.610 1.00 93.81 95 GLY A C 1
ATOM 706 O O . GLY A 1 95 ? 0.166 10.021 -0.823 1.00 93.81 95 GLY A O 1
ATOM 707 N N . PHE A 1 96 ? -1.976 10.037 -1.491 1.00 92.00 96 PHE A N 1
ATOM 708 C CA . PHE A 1 96 ? -1.742 10.655 -2.793 1.00 92.00 96 PHE A CA 1
ATOM 709 C C . PHE A 1 96 ? -1.124 12.051 -2.663 1.00 92.00 96 PHE A C 1
ATOM 711 O O . PHE A 1 96 ? -0.122 12.336 -3.311 1.00 92.00 96 PHE A O 1
ATOM 718 N N . MET A 1 97 ? -1.645 12.899 -1.771 1.00 94.56 97 MET A N 1
ATOM 719 C CA . MET A 1 97 ? -1.075 14.228 -1.515 1.00 94.56 97 MET A CA 1
ATOM 720 C C . MET A 1 97 ? 0.369 14.163 -1.001 1.00 94.56 97 MET A C 1
ATOM 722 O O . MET A 1 97 ? 1.191 14.988 -1.390 1.00 94.56 97 MET A O 1
ATOM 726 N N . ILE A 1 98 ? 0.691 13.183 -0.151 1.00 94.75 98 ILE A N 1
ATOM 727 C CA . ILE A 1 98 ? 2.063 12.954 0.332 1.00 94.75 98 ILE A CA 1
ATOM 728 C C . ILE A 1 98 ? 2.962 12.428 -0.797 1.00 94.75 98 ILE A C 1
ATOM 730 O O . ILE A 1 98 ? 4.138 12.779 -0.858 1.00 94.75 98 ILE A O 1
ATOM 734 N N . TYR A 1 99 ? 2.419 11.599 -1.690 1.00 90.81 99 TYR A N 1
ATOM 735 C CA . TYR A 1 99 ? 3.139 11.013 -2.820 1.00 90.81 99 TYR A CA 1
ATOM 736 C C . TYR A 1 99 ? 3.448 12.023 -3.934 1.00 90.81 99 TYR A C 1
ATOM 738 O O . TYR A 1 99 ? 4.532 11.967 -4.512 1.00 90.81 99 TYR A O 1
ATOM 746 N N . MET A 1 100 ? 2.539 12.963 -4.215 1.00 92.19 100 MET A N 1
ATOM 747 C CA . MET A 1 100 ? 2.650 13.961 -5.291 1.00 92.19 100 MET A CA 1
ATOM 748 C C . MET A 1 100 ? 4.034 14.623 -5.447 1.00 92.19 100 MET A C 1
ATOM 750 O O . MET A 1 100 ? 4.563 14.591 -6.560 1.00 92.19 100 MET A O 1
ATOM 754 N N . PRO A 1 101 ? 4.684 15.169 -4.398 1.00 93.06 101 PRO A N 1
ATOM 755 C CA . PRO A 1 101 ? 6.013 15.780 -4.540 1.00 93.06 101 PRO A CA 1
ATOM 756 C C . PRO A 1 101 ? 7.112 14.802 -4.988 1.00 93.06 101 PRO A C 1
ATOM 758 O O . PRO A 1 101 ? 8.146 15.232 -5.493 1.00 93.06 101 PRO A O 1
ATOM 761 N N . PHE A 1 102 ? 6.902 13.494 -4.835 1.00 91.00 102 PHE A N 1
ATOM 762 C CA . PHE A 1 102 ? 7.855 12.444 -5.201 1.00 91.00 102 PHE A CA 1
ATOM 763 C C . PHE A 1 102 ? 7.458 11.677 -6.468 1.00 91.00 102 PHE A C 1
ATOM 765 O O . PHE A 1 102 ? 8.204 10.795 -6.901 1.00 91.00 102 PHE A O 1
ATOM 772 N N . ALA A 1 103 ? 6.316 12.004 -7.084 1.00 86.56 103 ALA A N 1
ATOM 773 C CA . ALA A 1 103 ? 5.768 11.250 -8.208 1.00 86.56 103 ALA A CA 1
ATOM 774 C C . ALA A 1 103 ? 6.761 11.145 -9.375 1.00 86.56 103 ALA A C 1
ATOM 776 O O . ALA A 1 103 ? 6.995 10.059 -9.898 1.00 86.56 103 ALA A O 1
ATOM 777 N N . GLY A 1 104 ? 7.434 12.247 -9.725 1.00 82.62 104 GLY A N 1
ATOM 778 C CA . GLY A 1 104 ? 8.444 12.259 -10.788 1.00 82.62 104 GLY A CA 1
ATOM 779 C C . GLY A 1 104 ? 9.619 11.310 -10.526 1.00 82.62 104 GLY A C 1
ATOM 780 O O . GLY A 1 104 ? 10.041 10.594 -11.432 1.00 82.62 104 GLY A O 1
ATOM 781 N N . THR A 1 105 ? 10.107 11.252 -9.285 1.00 87.75 105 THR A N 1
ATOM 782 C CA . THR A 1 105 ? 11.220 10.377 -8.887 1.00 87.75 105 THR A CA 1
ATOM 783 C C . THR A 1 105 ? 10.828 8.907 -8.970 1.00 87.75 105 THR A C 1
ATOM 785 O O . THR A 1 105 ? 11.584 8.089 -9.493 1.00 87.75 105 THR A O 1
ATOM 788 N N . VAL A 1 106 ? 9.624 8.569 -8.502 1.00 85.00 106 VAL A N 1
ATOM 789 C CA . VAL A 1 106 ? 9.116 7.193 -8.535 1.00 85.00 106 VAL A CA 1
ATOM 790 C C . VAL A 1 106 ? 8.862 6.744 -9.974 1.00 85.00 106 VAL A C 1
ATOM 792 O O . VAL A 1 106 ? 9.308 5.666 -10.366 1.00 85.00 106 VAL A O 1
ATOM 795 N N . THR A 1 107 ? 8.231 7.589 -10.791 1.00 82.12 107 THR A N 1
ATOM 796 C CA . THR A 1 107 ? 7.987 7.301 -12.209 1.00 82.12 107 THR A CA 1
ATOM 797 C C . THR A 1 107 ? 9.289 7.148 -12.991 1.00 82.12 107 THR A C 1
ATOM 799 O O . THR A 1 107 ? 9.396 6.242 -13.813 1.00 82.12 107 THR A O 1
ATOM 802 N N . TYR A 1 108 ? 10.312 7.964 -12.719 1.00 83.25 108 TYR A N 1
ATOM 803 C CA . TYR A 1 108 ? 11.621 7.810 -13.358 1.00 83.25 108 TYR A CA 1
ATOM 804 C C . TYR A 1 108 ? 12.323 6.511 -12.941 1.00 83.25 108 TYR A C 1
ATOM 806 O O . TYR A 1 108 ? 12.904 5.826 -13.778 1.00 83.25 108 TYR A O 1
ATOM 814 N N . TRP A 1 109 ? 12.239 6.123 -11.668 1.00 83.75 109 TRP A N 1
ATOM 815 C CA . TRP A 1 109 ? 12.874 4.898 -11.177 1.00 83.75 109 TRP A CA 1
ATOM 816 C C . TRP A 1 109 ? 12.253 3.626 -11.781 1.00 83.75 109 TRP A C 1
ATOM 818 O O . TRP A 1 109 ? 12.968 2.704 -12.201 1.00 83.75 109 TRP A O 1
ATOM 828 N N . ILE A 1 110 ? 10.920 3.610 -11.881 1.00 79.62 110 ILE A N 1
ATOM 829 C CA . ILE A 1 110 ? 10.148 2.507 -12.464 1.00 79.62 110 ILE A CA 1
ATOM 830 C C . ILE A 1 110 ? 10.261 2.509 -13.993 1.00 79.62 110 ILE A C 1
ATOM 832 O O . ILE A 1 110 ? 10.578 1.482 -14.585 1.00 79.62 110 ILE A O 1
ATOM 836 N N . GLY A 1 111 ? 10.021 3.654 -14.632 1.00 73.62 111 GLY A N 1
ATOM 837 C CA . GLY A 1 111 ? 9.899 3.777 -16.083 1.00 73.62 111 GLY A CA 1
ATOM 838 C C . GLY A 1 111 ? 11.200 4.078 -16.825 1.00 73.62 111 GLY A C 1
ATOM 839 O O . GLY A 1 111 ? 11.218 3.969 -18.044 1.00 73.62 111 GLY A O 1
ATOM 840 N N . GLY A 1 112 ? 12.278 4.483 -16.145 1.00 71.38 112 GLY A N 1
ATOM 841 C CA . GLY A 1 112 ? 13.595 4.734 -16.751 1.00 71.38 112 GLY A CA 1
ATOM 842 C C . GLY A 1 112 ? 13.616 5.779 -17.876 1.00 71.38 112 GLY A C 1
ATOM 843 O O . GLY A 1 112 ? 14.523 5.754 -18.698 1.00 71.38 112 GLY A O 1
ATOM 844 N N . GLY A 1 113 ? 12.609 6.656 -17.958 1.00 65.25 113 GLY A N 1
ATOM 845 C CA . GLY A 1 113 ? 12.426 7.575 -19.089 1.00 65.25 113 GLY A CA 1
ATOM 846 C C . GLY A 1 113 ? 11.593 7.019 -20.254 1.00 65.25 113 GLY A C 1
ATOM 847 O O . GLY A 1 113 ? 11.518 7.666 -21.291 1.00 65.25 113 GLY A O 1
ATOM 848 N N . SER A 1 114 ? 10.934 5.867 -20.096 1.00 67.81 114 SER A N 1
ATOM 849 C CA . SER A 1 114 ? 10.009 5.296 -21.085 1.00 67.81 114 SER A CA 1
ATOM 850 C C . SER A 1 114 ? 8.929 6.306 -21.522 1.00 67.81 114 SER A C 1
ATOM 852 O O . SER A 1 114 ? 8.287 6.914 -20.656 1.00 67.81 114 SER A O 1
ATOM 854 N N . PRO A 1 115 ? 8.670 6.460 -22.838 1.00 66.81 115 PRO A N 1
ATOM 855 C CA . PRO A 1 115 ? 7.688 7.410 -23.371 1.00 66.81 115 PRO A CA 1
ATOM 856 C C . PRO A 1 115 ? 6.276 7.222 -22.806 1.00 66.81 115 PRO A C 1
ATOM 858 O O . PRO A 1 115 ? 5.566 8.195 -22.584 1.00 66.81 115 PRO A O 1
ATOM 861 N N . ILE A 1 116 ? 5.881 5.982 -22.506 1.00 67.88 116 ILE A N 1
ATOM 862 C CA . ILE A 1 116 ? 4.564 5.664 -21.928 1.00 67.88 116 ILE A CA 1
ATOM 863 C C . ILE A 1 116 ? 4.408 6.290 -20.538 1.00 67.88 116 ILE A C 1
ATOM 865 O O . ILE A 1 116 ? 3.354 6.826 -20.207 1.00 67.88 116 ILE A O 1
ATOM 869 N N . PHE A 1 117 ? 5.466 6.261 -19.729 1.00 64.81 117 PHE A N 1
ATOM 870 C CA . PHE A 1 117 ? 5.451 6.847 -18.391 1.00 64.81 117 PHE A CA 1
ATOM 871 C C . PHE A 1 117 ? 5.571 8.375 -18.417 1.00 64.81 117 PHE A C 1
ATOM 873 O O . PHE A 1 117 ? 5.064 9.034 -17.510 1.00 64.81 117 PHE A O 1
ATOM 880 N N . GLN A 1 118 ? 6.195 8.940 -19.455 1.00 66.50 118 GLN A N 1
ATOM 881 C CA . GLN A 1 118 ? 6.195 10.387 -19.689 1.00 66.50 118 GLN A CA 1
ATOM 882 C C . GLN A 1 118 ? 4.802 10.879 -20.112 1.00 66.50 118 GLN A C 1
ATOM 884 O O . GLN A 1 118 ? 4.293 11.815 -19.511 1.00 66.50 118 GLN A O 1
ATOM 889 N N . LEU A 1 119 ? 4.129 10.173 -21.028 1.00 66.44 119 LEU A N 1
ATOM 890 C CA . LEU A 1 119 ? 2.744 10.469 -21.414 1.00 66.44 119 LEU A CA 1
ATOM 891 C C . LEU A 1 119 ? 1.766 10.325 -20.242 1.00 66.44 119 LEU A C 1
ATOM 893 O O . LEU A 1 119 ? 0.876 11.151 -20.071 1.00 66.44 119 LEU A O 1
ATOM 897 N N . ALA A 1 120 ? 1.932 9.291 -19.412 1.00 67.06 120 ALA A N 1
ATOM 898 C CA . ALA A 1 120 ? 1.119 9.132 -18.212 1.00 67.06 120 ALA A CA 1
ATOM 899 C C . ALA A 1 120 ? 1.330 10.295 -17.235 1.00 67.06 120 ALA A C 1
ATOM 901 O O . ALA A 1 120 ? 0.358 10.796 -16.682 1.00 67.06 120 ALA A O 1
ATOM 902 N N . LYS A 1 121 ? 2.577 10.747 -17.043 1.00 62.34 121 LYS A N 1
ATOM 903 C CA . LYS A 1 121 ? 2.874 11.932 -16.233 1.00 62.34 121 LYS A CA 1
ATOM 904 C C . LYS A 1 121 ? 2.131 13.152 -16.783 1.00 62.34 121 LYS A C 1
ATOM 906 O O . LYS A 1 121 ? 1.408 13.783 -16.024 1.00 62.34 121 LYS A O 1
ATOM 911 N N . ASP A 1 122 ? 2.256 13.430 -18.076 1.00 70.31 122 ASP A N 1
ATOM 912 C CA . ASP A 1 122 ? 1.629 14.594 -18.713 1.00 70.31 122 ASP A CA 1
ATOM 913 C C . ASP A 1 122 ? 0.093 14.536 -18.710 1.00 70.31 122 ASP A C 1
ATOM 915 O O . ASP A 1 122 ? -0.550 15.571 -18.747 1.00 70.31 122 ASP A O 1
ATOM 919 N N . GLY A 1 123 ? -0.523 13.352 -18.630 1.00 64.88 123 GLY A N 1
ATOM 920 C CA . GLY A 1 123 ? -1.982 13.224 -18.522 1.00 64.88 123 GLY A CA 1
ATOM 921 C C . GLY A 1 123 ? -2.561 13.550 -17.137 1.00 64.88 123 GLY A C 1
ATOM 922 O O . GLY A 1 123 ? -3.767 13.763 -17.020 1.00 64.88 123 GLY A O 1
ATOM 923 N N . PHE A 1 124 ? -1.734 13.559 -16.085 1.00 61.38 124 PHE A N 1
ATOM 924 C CA . PHE A 1 124 ? -2.150 13.902 -14.717 1.00 61.38 124 PHE A CA 1
ATOM 925 C C . PHE A 1 124 ? -1.813 15.352 -14.315 1.00 61.38 124 PHE A C 1
ATOM 927 O O . PHE A 1 124 ? -2.278 15.788 -13.258 1.00 61.38 124 PHE A O 1
ATOM 934 N N . PHE A 1 125 ? -1.020 16.073 -15.116 1.00 52.28 125 PHE A N 1
ATOM 935 C CA . PHE A 1 125 ? -0.639 17.480 -14.914 1.00 52.28 125 PHE A CA 1
ATOM 936 C C . PHE A 1 125 ? -1.287 18.389 -15.963 1.00 52.28 125 PHE A C 1
ATOM 938 O O . PHE A 1 125 ? -1.431 19.593 -15.651 1.00 52.28 125 PHE A O 1
#

Foldseek 3Di:
DDDDDDDDDDDPPPPPPPPDPDDPPCPPVNVVVVVVVVVVVVVVLVVQLCVQLVQLLVQLVVCVVVHPNLVSCCRSVVSSLVSSCVVVVVVSVVVVVVCVVCVVVSLCVSCVPPPVSVVVVVVVD

Mean predicted aligned error: 13.6 Å

Solvent-accessible surface area (backbone atoms only — not comparable to full-atom values): 7274 Å² total; per-residue (Å²): 138,87,84,87,78,92,85,84,79,91,77,86,75,76,76,72,74,74,72,71,79,75,71,81,76,73,47,75,66,56,51,53,51,51,51,54,52,49,52,50,51,51,51,50,52,50,50,49,48,52,53,26,42,46,52,10,46,52,50,15,54,53,31,41,78,75,48,52,66,52,56,8,50,51,52,9,50,45,47,18,53,49,49,46,23,72,77,37,50,68,62,34,50,54,51,47,63,68,41,55,89,47,43,66,62,54,48,39,71,59,41,72,74,37,66,71,54,52,51,53,51,61,73,77,107

Sequence (125 aa):
MPTKQKSKKKLKSKSKKKGKPAAPQISKKELAARKRQRAKQIQEAIGALVTYGGLGAVIGITLFFLAEPKIALAGGGGVAVLGLSFKYPMVGLWGFMIYMPFAGTVTYWIGGGSPIFQLAKDGFF

Radius of gyration: 31.88 Å; Cα contacts (8 Å, |Δi|>4): 73; chains: 1; bounding box: 41×78×94 Å

=== Feature glossary ===
Feature key, reading from the visual/contextual features back to the raw sequence:

Rendered structure images. Six rendered views show the 3D structure from the faces of a cube — i.e. along ±x, ±y, ±z. Rendering representation is drawn randomly per protein from cartoon (secondary-structure ribbons), sticks (backbone bonds), or molecular surface; coloring is either N→C rainbow (blue at the N-terminus through red at the C-terminus) or one color per chain.

Contact-map, Ramachandran, and PAE plots. The contact map is a binary N×N matrix image: pixel (i, j) is dark where Cα_i and Cα_j are within 8 Å and |i−j|>4. Because the |i−j|>4 filter removes local helical contacts, off-diagonal stripes parallel to the main diagonal indicate parallel β-sheets; stripes perpendicular to it indicate antiparallel β-sheets. The Ramachandran plot scatters every residue's (φ, ψ) pair against the sterically allowed regions. The PAE heatmap renders the predicted-aligned-error matrix.

InterPro / GO / CATH / organism. Database cross-references. InterPro integrates a dozen domain/family signature databases into unified entries with residue-range hits. GO terms attach function/process/location labels with evidence codes. CATH codes position the fold in a four-level structural taxonomy. Organism is the NCBI-taxonomy species name.

Nearest PDB structures. The Foldseek neighbor list gives the closest experimentally determined structures in the PDB, ranked by structural alignment. TM-score near 1 means near-identical fold; near 0.3 means only rough topology match. This is how one finds what a novel AlphaFold prediction most resembles in the solved-structure universe.

Predicted aligned error. PAE(i, j) answers: if I align the predicted and true structures on residue i, how far off (in Å) do I expect residue j to be? A block-diagonal PAE matrix with low values on the blocks and high values off-diagonal is the signature of a multi-domain protein with confidently predicted domains but uncertain inter-domain orientation.

Solvent-accessible surface area. Accessible surface area quantifies burial. A residue with SASA near zero is packed into the hydrophobic core; one with SASA >100 Å² sits on the surface. Computed here via the Shrake–Rupley numerical algorithm with a 1.4 Å probe.

B-factor. B-factor (Debye–Waller factor) reflects atomic displacement in the crystal lattice. It is an experimental observable (units Å²), not a prediction; low values mean the atom is pinned down, high values mean it moves or is heterogeneous across the crystal.

pLDDT. For AlphaFold models, the B-factor field carries pLDDT — the model's own estimate of local accuracy on a 0–100 scale. Regions with pLDDT<50 should be treated as essentially unmodeled; they often correspond to intrinsically disordered segments.

Backbone torsions (φ/ψ). φ (phi) and ψ (psi) are the two rotatable backbone dihedrals per residue: φ is the C(i-1)–N–Cα–C torsion, ψ is the N–Cα–C–N(i+1) torsion, both in degrees on (−180°, 180°]. α-helical residues cluster near (−60°, −45°); β-strand residues near (−120°, +130°). A Ramachandran plot is simply a scatter of (φ, ψ) for every residue.

Radius of gyration, Cα contacts, bounding box. Radius of gyration (Rg) is the root-mean-square distance of Cα atoms from their centroid — a single number for overall size and compactness. A globular domain of N residues has Rg ≈ 2.2·N^0.38 Å; an extended or disordered chain has a much larger Rg. The Cα contact count is the number of residue pairs whose Cα atoms are within 8 Å and are more than four positions apart in sequence — a standard proxy for tertiary packing density. The bounding box is the smallest axis-aligned box enclosing all Cα atoms.

Secondary structure (3-state, P-SEA). Three-state secondary structure (P-SEA) collapses the eight DSSP classes into helix (a), strand (b), and coil (c). P-SEA assigns these from Cα geometry alone — distances and angles — without requiring backbone oxygens, so it works on any Cα trace.

Secondary structure (8-state, DSSP). DSSP 8-state secondary structure assigns each residue one of H (α-helix), G (3₁₀-helix), I (π-helix), E (extended β-strand), B (isolated β-bridge), T (hydrogen-bonded turn), S (bend), or '-' (coil). The assignment is computed from backbone hydrogen-bond geometry via the Kabsch–Sander algorithm.

Foldseek 3Di. A 3Di character summarizes, for each residue, the relative orientation of the Cα frame of its nearest spatial neighbor. Because it encodes fold topology rather than chemistry, 3Di alignments detect remote structural similarity that sequence alignment misses.

mmCIF coordinates. The mmCIF block holds the 3D Cartesian coordinates of each backbone atom (N, Cα, C, O) in ångströms. mmCIF is the PDB's canonical archive format — a tagged-loop text representation of the atomic model.

Sequence. Sequence gives the chain of amino acids in standard one-letter code (A=alanine, C=cysteine, …, Y=tyrosine), read N→C. It is the only feature that is directly encoded by the gene; all structural features are derived from the folded form of this sequence.